Protein AF-A0A8T0UFQ3-F1 (afdb_monomer_lite)

Structure (mmCIF, N/CA/C/O backbone):
data_AF-A0A8T0UFQ3-F1
#
_entry.id   AF-A0A8T0UFQ3-F1
#
loop_
_atom_site.group_PDB
_atom_site.id
_atom_site.type_symbol
_atom_site.label_atom_id
_atom_site.label_alt_id
_atom_site.label_comp_id
_atom_site.label_asym_id
_atom_site.label_entity_id
_atom_site.label_seq_id
_atom_site.pdbx_PDB_ins_code
_atom_site.Cartn_x
_atom_site.Cartn_y
_atom_site.Cartn_z
_atom_site.occupancy
_atom_site.B_iso_or_equiv
_atom_site.auth_seq_id
_atom_site.auth_comp_id
_atom_site.auth_asym_id
_atom_site.auth_atom_id
_atom_site.pdbx_PDB_model_num
ATOM 1 N N . MET A 1 1 ? -14.560 -5.272 1.634 1.00 53.72 1 MET A N 1
ATOM 2 C CA . MET A 1 1 ? -13.337 -5.630 2.397 1.00 53.72 1 MET A CA 1
ATOM 3 C C . MET A 1 1 ? -12.186 -5.755 1.402 1.00 53.72 1 MET A C 1
ATOM 5 O O . MET A 1 1 ? -12.422 -6.310 0.344 1.00 53.72 1 MET A O 1
ATOM 9 N N . LEU A 1 2 ? -10.989 -5.238 1.708 1.00 60.44 2 LEU A N 1
ATOM 10 C CA . LEU A 1 2 ? -9.843 -5.042 0.787 1.00 60.44 2 LEU A CA 1
ATOM 11 C C . LEU A 1 2 ? -9.213 -6.313 0.160 1.00 60.44 2 LEU A C 1
ATOM 13 O O . LEU A 1 2 ? -8.173 -6.206 -0.471 1.00 60.44 2 LEU A O 1
ATOM 17 N N . GLY A 1 3 ? -9.756 -7.517 0.369 1.00 61.59 3 GLY A N 1
ATOM 18 C CA . GLY A 1 3 ? -9.169 -8.772 -0.144 1.00 61.59 3 GLY A CA 1
ATOM 19 C C . GLY A 1 3 ? -7.828 -9.192 0.488 1.00 61.59 3 GLY A C 1
ATOM 20 O O . GLY A 1 3 ? -7.378 -10.308 0.276 1.00 61.59 3 GLY A O 1
ATOM 21 N N . LEU A 1 4 ? -7.224 -8.351 1.331 1.00 65.19 4 LEU A N 1
ATOM 22 C CA . LEU A 1 4 ? -5.918 -8.547 1.975 1.00 65.19 4 LEU A CA 1
ATOM 23 C C . LEU A 1 4 ? -5.941 -9.497 3.192 1.00 65.19 4 LEU A C 1
ATOM 25 O O . LEU A 1 4 ? -5.223 -9.254 4.154 1.00 65.19 4 LEU A O 1
ATOM 29 N N . GLY A 1 5 ? -6.780 -10.536 3.226 1.00 73.19 5 GLY A N 1
ATOM 30 C CA . GLY A 1 5 ? -6.933 -11.387 4.421 1.00 73.19 5 GLY A CA 1
ATOM 31 C C . GLY A 1 5 ? -5.610 -12.003 4.892 1.00 73.19 5 GLY A C 1
ATOM 32 O O . GLY A 1 5 ? -5.175 -11.766 6.019 1.00 73.19 5 GLY A O 1
ATOM 33 N N . GLU A 1 6 ? -4.934 -12.699 3.981 1.00 74.19 6 GLU A N 1
ATOM 34 C CA . GLU A 1 6 ? -3.644 -13.351 4.228 1.00 74.19 6 GLU A CA 1
ATOM 35 C C . GLU A 1 6 ? -2.515 -12.334 4.468 1.00 74.19 6 GLU A C 1
ATOM 37 O O . GLU A 1 6 ? -1.711 -12.476 5.390 1.00 74.19 6 GLU A O 1
ATOM 42 N N . ALA A 1 7 ? -2.483 -11.257 3.679 1.00 73.12 7 ALA A N 1
ATOM 43 C CA . ALA A 1 7 ? -1.512 -10.179 3.841 1.00 73.12 7 ALA A CA 1
ATOM 44 C C . ALA A 1 7 ? -1.645 -9.490 5.211 1.00 73.12 7 ALA A C 1
ATOM 46 O O . ALA A 1 7 ? -0.645 -9.217 5.874 1.00 73.12 7 ALA A O 1
ATOM 47 N N . ARG A 1 8 ? -2.878 -9.244 5.672 1.00 80.50 8 ARG A N 1
ATOM 48 C CA . ARG A 1 8 ? -3.163 -8.638 6.979 1.00 80.50 8 ARG A CA 1
ATOM 49 C C . ARG A 1 8 ? -2.700 -9.537 8.112 1.00 80.50 8 ARG A C 1
ATOM 51 O O . ARG A 1 8 ? -2.115 -9.033 9.063 1.00 80.50 8 ARG A O 1
ATOM 58 N N . GLU A 1 9 ? -2.963 -10.835 8.017 1.00 84.25 9 GLU A N 1
ATOM 59 C CA . GLU A 1 9 ? -2.537 -11.808 9.019 1.00 84.25 9 GLU A CA 1
ATOM 60 C C . GLU A 1 9 ? -1.007 -11.852 9.131 1.00 84.25 9 GLU A C 1
ATOM 62 O O . GLU A 1 9 ? -0.464 -11.621 10.214 1.00 84.25 9 GLU A O 1
ATOM 67 N N . LYS A 1 10 ? -0.297 -12.012 8.005 1.00 81.38 10 LYS A N 1
ATOM 68 C CA . LYS A 1 10 ? 1.177 -12.001 7.973 1.00 81.38 10 LYS A CA 1
ATOM 69 C C . LYS A 1 10 ? 1.761 -10.715 8.565 1.00 81.38 10 LYS A C 1
ATOM 71 O O . LYS A 1 10 ? 2.674 -10.771 9.387 1.00 81.38 10 LYS A O 1
ATOM 76 N N . LEU A 1 11 ? 1.204 -9.557 8.205 1.00 82.50 11 LEU A N 1
ATOM 77 C CA . LEU A 1 11 ? 1.670 -8.269 8.724 1.00 82.50 11 LEU A CA 1
ATOM 78 C C . LEU A 1 11 ? 1.333 -8.068 10.204 1.00 82.50 11 LEU A C 1
ATOM 80 O O . LEU A 1 11 ? 2.145 -7.503 10.929 1.00 82.50 11 LEU A O 1
ATOM 84 N N . SER A 1 12 ? 0.186 -8.564 10.675 1.00 83.19 12 SER A N 1
ATOM 85 C CA . SER A 1 12 ? -0.194 -8.481 12.092 1.00 83.19 12 SER A CA 1
ATOM 86 C C . SER A 1 12 ? 0.724 -9.287 13.013 1.00 83.19 12 SER A C 1
ATOM 88 O O . SER A 1 12 ? 0.911 -8.908 14.166 1.00 83.19 12 SER A O 1
ATOM 90 N N . ASN A 1 13 ? 1.353 -10.338 12.484 1.00 82.88 13 ASN A N 1
ATOM 91 C CA . ASN A 1 13 ? 2.326 -11.162 13.199 1.00 82.88 13 ASN A CA 1
ATOM 92 C C . ASN A 1 13 ? 3.761 -10.608 13.126 1.00 82.88 13 ASN A C 1
ATOM 94 O O . ASN A 1 13 ? 4.690 -11.236 13.632 1.00 82.88 13 ASN A O 1
ATOM 98 N N . THR A 1 14 ? 3.966 -9.447 12.494 1.00 83.25 14 THR A N 1
ATOM 99 C CA . THR A 1 14 ? 5.293 -8.851 12.334 1.00 83.25 14 THR A CA 1
ATOM 100 C C . THR A 1 14 ? 5.480 -7.667 13.280 1.00 83.25 14 THR A C 1
ATOM 102 O O . THR A 1 14 ? 4.785 -6.660 13.184 1.00 83.25 14 THR A O 1
ATOM 105 N N . PHE A 1 15 ? 6.458 -7.761 14.181 1.00 79.81 15 PHE A N 1
ATOM 106 C CA . PHE A 1 15 ? 6.684 -6.756 15.232 1.00 79.81 15 PHE A CA 1
ATOM 107 C C . PHE A 1 15 ? 7.817 -5.769 14.920 1.00 79.81 15 PHE A C 1
ATOM 109 O O . PHE A 1 15 ? 8.011 -4.793 15.643 1.00 79.81 15 PHE A O 1
ATOM 116 N N . ILE A 1 16 ? 8.569 -6.004 13.841 1.00 90.81 16 ILE A N 1
ATOM 117 C CA . ILE A 1 16 ? 9.719 -5.189 13.439 1.00 90.81 16 ILE A CA 1
ATOM 118 C C . ILE A 1 16 ? 9.434 -4.565 12.075 1.00 90.81 16 ILE A C 1
ATOM 120 O O . ILE A 1 16 ? 9.119 -5.265 11.116 1.00 90.81 16 ILE A O 1
ATOM 124 N N . ALA A 1 17 ? 9.613 -3.244 11.967 1.00 86.19 17 ALA A N 1
ATOM 125 C CA . ALA A 1 17 ? 9.346 -2.497 10.735 1.00 86.19 17 ALA A CA 1
ATOM 126 C C . ALA A 1 17 ? 10.107 -3.054 9.521 1.00 86.1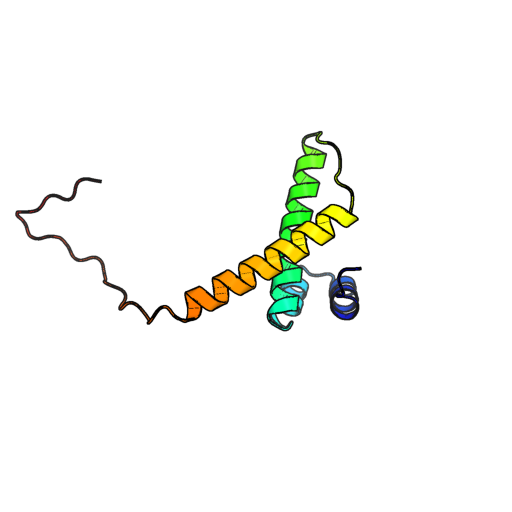9 17 ALA A C 1
ATOM 128 O O . ALA A 1 17 ? 9.540 -3.177 8.440 1.00 86.19 17 ALA A O 1
ATOM 129 N N . ARG A 1 18 ? 11.376 -3.442 9.707 1.00 91.12 18 ARG A N 1
ATOM 130 C CA . ARG A 1 18 ? 12.192 -4.072 8.658 1.00 91.12 18 ARG A CA 1
ATOM 131 C C . ARG A 1 18 ? 11.540 -5.340 8.111 1.00 91.12 18 ARG A C 1
ATOM 133 O O . ARG A 1 18 ? 11.484 -5.524 6.900 1.00 91.12 18 ARG A O 1
ATOM 140 N N . ASP A 1 19 ? 11.074 -6.201 9.004 1.00 90.62 19 ASP A N 1
ATOM 141 C CA . ASP A 1 19 ? 10.520 -7.493 8.621 1.00 90.62 19 ASP A CA 1
ATOM 142 C C . ASP A 1 19 ? 9.137 -7.293 7.985 1.00 90.62 19 ASP A C 1
ATOM 144 O O . ASP A 1 19 ? 8.826 -7.942 6.994 1.00 90.62 19 ASP A O 1
ATOM 148 N N . ALA A 1 20 ? 8.362 -6.300 8.443 1.00 89.62 20 ALA A N 1
ATOM 149 C CA . ALA A 1 20 ? 7.090 -5.938 7.819 1.00 89.62 20 ALA A CA 1
ATOM 150 C C . ALA A 1 20 ? 7.300 -5.437 6.383 1.00 89.62 20 ALA A C 1
ATOM 152 O O . ALA A 1 20 ? 6.597 -5.858 5.469 1.00 89.62 20 ALA A O 1
ATOM 153 N N . VAL A 1 21 ? 8.312 -4.591 6.161 1.00 90.44 21 VAL A N 1
ATOM 154 C CA . VAL A 1 21 ? 8.688 -4.134 4.816 1.00 90.44 21 VAL A CA 1
ATOM 155 C C . VAL A 1 21 ? 9.123 -5.309 3.942 1.00 90.44 21 VAL A C 1
ATOM 157 O O . VAL A 1 21 ? 8.693 -5.387 2.795 1.00 90.44 21 VAL A O 1
ATOM 160 N N . ARG A 1 22 ? 9.924 -6.246 4.468 1.00 91.88 22 ARG A N 1
ATOM 161 C CA . ARG A 1 22 ? 10.327 -7.447 3.720 1.00 91.88 22 ARG A CA 1
ATOM 162 C C . ARG A 1 22 ? 9.108 -8.269 3.290 1.00 91.88 22 ARG A C 1
ATOM 164 O O . ARG A 1 22 ? 8.979 -8.546 2.104 1.00 91.88 22 ARG A O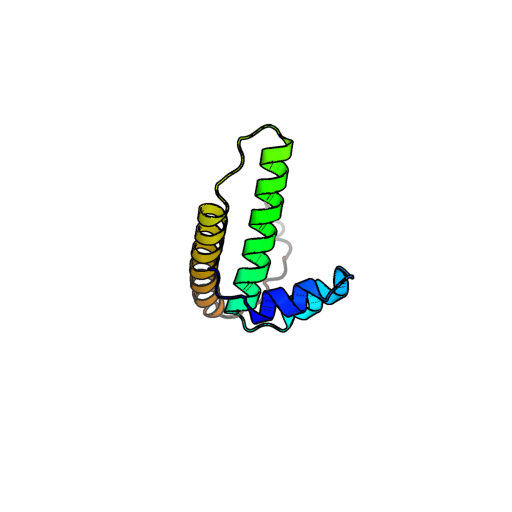 1
ATOM 171 N N . THR A 1 23 ? 8.187 -8.551 4.209 1.00 90.88 23 THR A N 1
ATOM 172 C CA . THR A 1 23 ? 6.938 -9.272 3.918 1.00 90.88 23 THR A CA 1
ATOM 173 C C . THR A 1 23 ? 6.121 -8.586 2.820 1.00 90.88 23 THR A C 1
ATOM 175 O O . THR A 1 23 ? 5.617 -9.248 1.920 1.00 90.88 23 THR A O 1
ATOM 178 N N . ILE A 1 24 ? 6.014 -7.253 2.845 1.00 91.12 24 ILE A N 1
ATOM 179 C CA . ILE A 1 24 ? 5.286 -6.496 1.812 1.00 91.12 24 ILE A CA 1
ATOM 180 C C . ILE A 1 24 ? 5.959 -6.626 0.445 1.00 91.12 24 ILE A C 1
ATOM 182 O O . ILE A 1 24 ? 5.274 -6.739 -0.570 1.00 91.12 24 ILE A O 1
ATOM 186 N N . LEU A 1 25 ? 7.292 -6.601 0.402 1.00 91.19 25 LEU A N 1
ATOM 187 C CA . LEU A 1 25 ? 8.047 -6.710 -0.846 1.00 91.19 25 LEU A CA 1
ATOM 188 C C . LEU A 1 25 ? 7.928 -8.093 -1.502 1.00 91.19 25 LEU A C 1
ATOM 190 O O . LEU A 1 25 ? 8.075 -8.176 -2.723 1.00 91.19 25 LEU A O 1
ATOM 194 N N . GLU A 1 26 ? 7.645 -9.130 -0.711 1.00 91.94 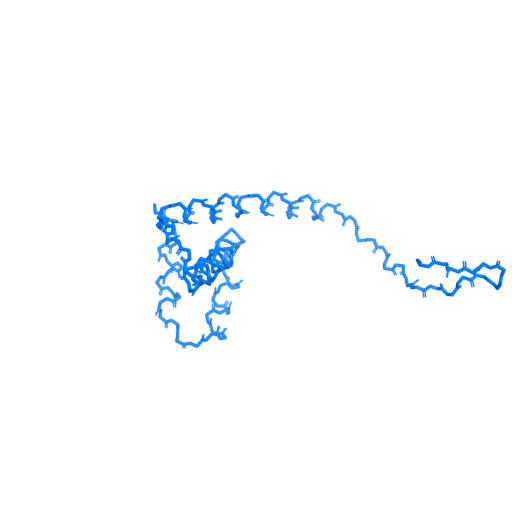26 GLU A N 1
ATOM 195 C CA . GLU A 1 26 ? 7.439 -10.517 -1.149 1.00 91.94 26 GLU A CA 1
ATOM 196 C C . GLU A 1 26 ? 6.036 -10.787 -1.717 1.00 91.94 26 GLU A C 1
ATOM 198 O O . GLU A 1 26 ? 5.828 -11.822 -2.350 1.00 91.94 26 GLU A O 1
ATOM 203 N N . PHE A 1 27 ? 5.069 -9.885 -1.522 1.00 89.81 27 PHE A N 1
ATOM 204 C CA . PHE A 1 27 ? 3.746 -10.024 -2.133 1.00 89.81 27 PHE A CA 1
ATOM 205 C C . PHE A 1 27 ? 3.804 -9.899 -3.660 1.00 89.81 27 PHE A C 1
ATOM 207 O O . PHE A 1 27 ? 4.706 -9.268 -4.223 1.00 89.81 27 PHE A O 1
ATOM 214 N N . ASP A 1 28 ? 2.795 -10.461 -4.332 1.00 90.38 28 ASP A N 1
ATOM 215 C CA . ASP A 1 28 ? 2.572 -10.194 -5.751 1.00 90.38 28 ASP A CA 1
ATOM 216 C C . ASP A 1 28 ? 2.410 -8.691 -5.998 1.00 90.38 28 ASP A C 1
ATOM 218 O O . ASP A 1 28 ? 2.066 -7.916 -5.102 1.00 90.38 28 ASP A O 1
ATOM 222 N N . GLU A 1 29 ? 2.674 -8.270 -7.232 1.00 89.00 29 GLU A N 1
ATOM 223 C CA . GLU A 1 29 ? 2.759 -6.858 -7.595 1.00 89.00 29 GLU A CA 1
ATOM 224 C C . GLU A 1 29 ? 1.548 -6.043 -7.131 1.00 89.00 29 GLU A C 1
ATOM 226 O O . GLU A 1 29 ? 1.724 -4.970 -6.544 1.00 89.00 29 GLU A O 1
ATOM 231 N N . ARG A 1 30 ? 0.333 -6.570 -7.330 1.00 88.94 30 ARG A N 1
ATOM 232 C CA . ARG A 1 30 ? -0.900 -5.876 -6.965 1.00 88.94 30 ARG A CA 1
ATOM 233 C C . ARG A 1 30 ? -1.036 -5.752 -5.455 1.00 88.94 30 ARG A C 1
ATOM 235 O O . ARG A 1 30 ? -1.285 -4.654 -4.961 1.00 88.94 30 ARG A O 1
ATOM 242 N N . ASN A 1 31 ? -0.861 -6.844 -4.713 1.00 89.94 31 ASN A N 1
ATOM 243 C CA . ASN A 1 31 ? -0.966 -6.811 -3.254 1.00 89.94 31 ASN A CA 1
ATOM 244 C C . ASN A 1 31 ? 0.147 -5.976 -2.609 1.00 89.94 31 ASN A C 1
ATOM 246 O O . ASN A 1 31 ? -0.102 -5.278 -1.624 1.00 89.94 31 ASN A O 1
ATOM 250 N N . ARG A 1 32 ? 1.351 -5.978 -3.187 1.00 91.62 32 ARG A N 1
ATOM 251 C CA . ARG A 1 32 ? 2.461 -5.116 -2.773 1.00 91.62 32 ARG A CA 1
ATOM 252 C C . ARG A 1 32 ? 2.126 -3.640 -2.972 1.00 91.62 32 ARG A C 1
ATOM 254 O O . ARG A 1 32 ? 2.274 -2.858 -2.033 1.00 91.62 32 ARG A O 1
ATOM 261 N N . LEU A 1 33 ? 1.648 -3.259 -4.161 1.00 92.00 33 LEU A N 1
ATOM 262 C CA . LEU A 1 33 ? 1.196 -1.892 -4.444 1.00 92.00 33 LEU A CA 1
ATOM 263 C C . LEU A 1 33 ? 0.066 -1.488 -3.496 1.00 92.00 33 LEU A C 1
ATOM 265 O O . LEU A 1 33 ? 0.163 -0.446 -2.856 1.00 92.00 33 LEU A O 1
ATOM 269 N N . LEU A 1 34 ? -0.949 -2.339 -3.328 1.00 92.56 34 LEU A N 1
ATOM 270 C CA . LEU A 1 34 ? -2.073 -2.071 -2.434 1.00 92.56 34 LEU A CA 1
ATOM 271 C C . LEU A 1 34 ? -1.627 -1.852 -0.988 1.00 92.56 34 LEU A C 1
ATOM 273 O O . LEU A 1 34 ? -2.073 -0.899 -0.351 1.00 92.56 34 LEU A O 1
ATOM 277 N N . ALA A 1 35 ? -0.723 -2.687 -0.472 1.00 91.06 35 ALA A N 1
ATOM 278 C CA . ALA A 1 35 ? -0.189 -2.541 0.877 1.00 91.06 35 ALA A CA 1
ATOM 279 C C . ALA A 1 35 ? 0.565 -1.212 1.050 1.00 91.06 35 ALA A C 1
ATOM 281 O O . ALA A 1 35 ? 0.307 -0.480 2.008 1.00 91.06 35 ALA A O 1
ATOM 282 N N . VAL A 1 36 ? 1.452 -0.860 0.112 1.00 91.94 36 VAL A N 1
ATOM 283 C CA . VAL A 1 36 ? 2.218 0.399 0.157 1.00 91.94 36 VAL A CA 1
ATOM 284 C C . VAL A 1 36 ? 1.299 1.618 0.041 1.00 91.94 36 VAL A C 1
ATOM 286 O O . VAL A 1 36 ? 1.390 2.536 0.858 1.00 91.94 36 VAL A O 1
ATOM 289 N N . THR A 1 37 ? 0.376 1.615 -0.922 1.00 93.06 37 THR A N 1
ATOM 290 C CA . THR A 1 37 ? -0.596 2.696 -1.133 1.00 93.06 37 THR A CA 1
ATOM 291 C C . THR A 1 37 ? -1.518 2.866 0.075 1.00 93.06 37 THR A C 1
ATOM 293 O O . THR A 1 37 ? -1.772 3.992 0.505 1.00 93.06 37 THR A O 1
ATOM 296 N N . PHE A 1 38 ? -1.982 1.768 0.673 1.00 92.12 38 PHE A N 1
ATOM 297 C CA . PHE A 1 38 ? -2.812 1.819 1.872 1.00 92.12 38 PHE A CA 1
ATOM 298 C C . PHE A 1 38 ? -2.051 2.380 3.080 1.00 92.12 38 PHE A C 1
ATOM 300 O O . PHE A 1 38 ? -2.578 3.248 3.773 1.00 92.12 38 PHE A O 1
ATOM 307 N N . MET A 1 39 ? -0.808 1.944 3.321 1.00 90.69 39 MET A N 1
ATOM 308 C CA . MET A 1 39 ? 0.021 2.478 4.413 1.00 90.69 39 MET A CA 1
ATOM 309 C C . MET A 1 39 ? 0.263 3.984 4.273 1.00 90.69 39 MET A C 1
ATOM 311 O O . MET A 1 39 ? 0.190 4.709 5.266 1.00 90.69 39 MET A O 1
ATOM 315 N N . TRP A 1 40 ? 0.513 4.456 3.049 1.00 93.44 40 TRP A N 1
ATOM 316 C CA . TRP A 1 40 ? 0.656 5.880 2.750 1.00 93.44 40 TRP A CA 1
ATOM 317 C C . TRP A 1 40 ? -0.608 6.667 3.111 1.00 93.44 40 TRP A C 1
ATOM 319 O O . TRP A 1 40 ? -0.545 7.627 3.881 1.00 93.44 40 TRP A O 1
ATOM 329 N N . HIS A 1 41 ? -1.765 6.234 2.603 1.00 93.75 41 HIS A N 1
ATOM 330 C CA . HIS A 1 41 ? -3.049 6.889 2.874 1.00 93.75 41 HIS A CA 1
ATOM 331 C C . HIS A 1 41 ? -3.418 6.855 4.355 1.00 93.75 41 HIS A C 1
ATOM 333 O O . HIS A 1 41 ? -3.892 7.850 4.898 1.00 93.75 41 HIS A O 1
ATOM 339 N N . TRP A 1 42 ? -3.138 5.746 5.037 1.00 92.25 42 TRP A N 1
ATOM 340 C CA . TRP A 1 42 ? -3.336 5.626 6.478 1.00 92.25 42 TRP A CA 1
ATOM 341 C C . TRP A 1 42 ? -2.474 6.614 7.272 1.00 92.25 42 TRP A C 1
ATOM 343 O O . TRP A 1 42 ? -2.958 7.254 8.209 1.00 92.25 42 TRP A O 1
ATOM 353 N N . TRP A 1 43 ? -1.201 6.767 6.898 1.00 94.00 43 TRP A N 1
ATOM 354 C CA . TRP A 1 43 ? -0.309 7.742 7.521 1.00 94.00 43 TRP A CA 1
ATOM 355 C C . TRP A 1 43 ? -0.786 9.181 7.285 1.00 94.00 43 TRP A C 1
ATOM 357 O O . TRP A 1 43 ? -0.828 9.973 8.229 1.00 94.00 43 TRP A O 1
ATOM 367 N N . LEU A 1 44 ? -1.205 9.502 6.057 1.00 94.69 44 LEU A N 1
ATOM 368 C CA . LEU A 1 44 ? -1.734 10.817 5.699 1.00 94.69 44 LEU A CA 1
ATOM 369 C C . LEU A 1 44 ? -2.993 11.156 6.506 1.00 94.69 44 LEU A C 1
ATOM 371 O O . LEU A 1 44 ? -3.054 12.213 7.129 1.00 94.69 44 LEU A O 1
ATOM 375 N N . GLU A 1 45 ? -3.962 10.243 6.551 1.00 94.56 45 GLU A N 1
ATOM 376 C CA . GLU A 1 45 ? -5.205 10.406 7.309 1.00 94.56 45 GLU A CA 1
ATOM 377 C C . GLU A 1 45 ? -4.927 10.636 8.799 1.00 94.56 45 GLU A C 1
ATOM 379 O O . GLU A 1 45 ? -5.457 11.562 9.414 1.00 94.56 45 GLU A O 1
ATOM 384 N N . ARG A 1 46 ? -4.013 9.851 9.384 1.00 93.81 46 ARG A N 1
ATOM 385 C CA . ARG A 1 46 ? -3.593 10.038 10.778 1.00 93.81 46 ARG A CA 1
ATOM 386 C C . ARG A 1 46 ? -3.010 11.433 11.022 1.00 93.81 46 ARG A C 1
ATOM 388 O O . ARG A 1 46 ? -3.233 11.993 12.096 1.00 93.81 46 ARG A O 1
ATOM 395 N N . ASN A 1 47 ? -2.259 11.982 10.071 1.00 96.12 47 ASN A N 1
ATOM 396 C CA . ASN A 1 47 ? -1.702 13.329 10.187 1.00 96.12 47 ASN A CA 1
ATOM 397 C C . ASN A 1 47 ? -2.769 14.416 10.053 1.00 96.12 47 ASN A C 1
ATOM 399 O O . ASN A 1 47 ? -2.743 15.361 10.836 1.00 96.12 47 ASN A O 1
ATOM 403 N N . ARG A 1 48 ? -3.731 14.259 9.138 1.00 94.81 48 ARG A N 1
ATOM 404 C CA . ARG A 1 48 ? -4.870 15.180 8.989 1.00 94.81 48 ARG A CA 1
ATOM 405 C C . ARG A 1 48 ? -5.695 15.258 10.269 1.00 94.81 48 ARG A C 1
ATOM 407 O O . ARG A 1 48 ? -5.907 16.343 10.804 1.00 94.81 48 ARG A O 1
ATOM 414 N N . VAL A 1 49 ? -6.051 14.102 10.835 1.00 95.25 49 VAL A N 1
ATOM 415 C CA . VAL A 1 49 ? -6.782 14.025 12.112 1.00 95.25 49 VAL A CA 1
ATOM 416 C C . VAL A 1 49 ? -5.983 14.659 13.253 1.00 95.25 49 VAL A C 1
ATOM 418 O O . VAL A 1 49 ? -6.538 15.383 14.075 1.00 95.25 49 VAL A O 1
ATOM 421 N N . ARG A 1 50 ? -4.661 14.445 13.301 1.00 93.88 50 ARG A N 1
ATOM 422 C CA . ARG A 1 50 ? -3.782 15.122 14.272 1.00 93.88 50 ARG A CA 1
ATOM 423 C C . ARG A 1 50 ? -3.731 16.639 14.087 1.00 93.88 50 ARG A C 1
ATOM 425 O O . ARG A 1 50 ? -3.536 17.342 15.072 1.00 93.88 50 ARG A O 1
ATOM 432 N N . GLY A 1 51 ? -3.907 17.127 12.863 1.00 95.06 51 GLY A N 1
ATOM 433 C CA . GLY A 1 51 ? -4.033 18.548 12.540 1.00 95.06 51 GLY A CA 1
ATOM 434 C C . GLY A 1 51 ? -5.393 19.158 12.893 1.00 95.06 51 GLY A C 1
ATOM 435 O O . GLY A 1 51 ? -5.568 20.358 12.715 1.00 95.06 51 GLY A O 1
ATOM 436 N N . GLY A 1 52 ? -6.340 18.362 13.403 1.00 94.12 52 GLY A N 1
ATOM 437 C CA . GLY A 1 52 ? -7.679 18.814 13.790 1.00 94.12 52 GLY A CA 1
ATOM 438 C C . GLY A 1 52 ? -8.744 18.646 12.705 1.00 94.12 52 GLY A C 1
ATOM 439 O O . GLY A 1 52 ? -9.876 19.081 12.902 1.00 94.12 52 GLY A O 1
ATOM 440 N N . GLU A 1 53 ? -8.418 18.013 11.575 1.00 94.75 53 GLU A N 1
ATOM 441 C CA . GLU A 1 53 ? -9.416 17.680 10.558 1.00 94.75 53 GLU A CA 1
ATOM 442 C C . GLU A 1 53 ? -10.330 16.532 11.010 1.00 94.75 53 GLU A C 1
ATOM 444 O O . GLU A 1 53 ? -9.963 15.684 11.831 1.00 94.75 53 GLU A O 1
ATOM 449 N N . GLN A 1 54 ? -11.536 16.477 10.442 1.00 92.75 54 GLN A N 1
ATOM 450 C CA . GLN A 1 54 ? -12.468 15.392 10.713 1.00 92.75 54 GLN A CA 1
ATOM 451 C C . GLN A 1 54 ? -11.978 14.088 10.080 1.00 92.75 54 GLN A C 1
ATOM 453 O O . GLN A 1 54 ? -11.591 14.049 8.913 1.00 92.75 54 GLN A O 1
ATOM 458 N N . ARG A 1 55 ? -12.049 13.006 10.859 1.00 92.19 55 ARG A N 1
ATOM 459 C CA . ARG A 1 55 ? -11.683 11.665 10.408 1.00 92.19 55 ARG A CA 1
ATOM 460 C C . ARG A 1 55 ? -12.589 11.195 9.273 1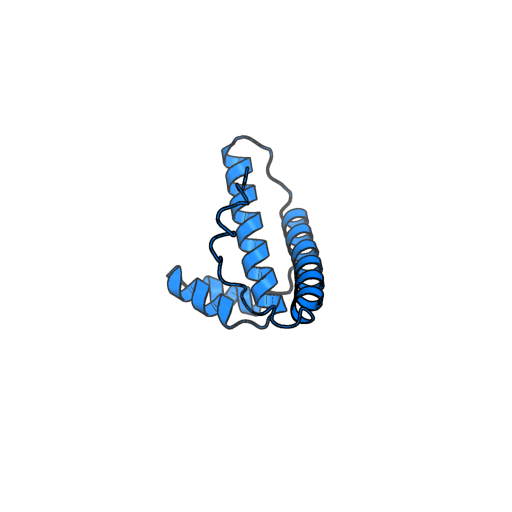.00 92.19 55 ARG A C 1
ATOM 462 O O . ARG A 1 55 ? -13.813 11.229 9.388 1.00 92.19 55 ARG A O 1
ATOM 469 N N . MET A 1 56 ? -11.969 10.674 8.226 1.00 92.38 56 MET A N 1
ATOM 470 C CA . MET A 1 56 ? -12.627 10.017 7.114 1.00 92.38 56 MET A CA 1
ATOM 471 C C . MET A 1 56 ? -13.163 8.636 7.511 1.00 92.38 56 MET A C 1
ATOM 473 O O . MET A 1 56 ? -12.554 7.890 8.284 1.00 92.38 56 MET A O 1
ATOM 477 N N . GLU A 1 57 ? -14.298 8.268 6.919 1.00 93.06 57 GLU A N 1
ATOM 478 C CA . GLU A 1 57 ? -14.850 6.919 7.012 1.00 93.06 57 GLU A CA 1
ATOM 479 C C . GLU A 1 57 ? -13.834 5.862 6.523 1.00 93.06 57 GLU A C 1
ATOM 481 O O . GLU A 1 57 ? -13.291 5.995 5.419 1.00 93.06 57 GLU A O 1
ATOM 486 N N . PRO A 1 58 ? -13.576 4.779 7.286 1.00 89.00 58 PRO A N 1
ATOM 487 C CA . PRO A 1 58 ? -12.614 3.745 6.893 1.00 89.00 58 PRO A CA 1
ATOM 488 C C . PRO A 1 58 ? -12.906 3.105 5.530 1.00 89.00 58 PRO A C 1
ATOM 490 O O . PRO A 1 58 ? -11.986 2.689 4.823 1.00 89.00 58 PRO A O 1
ATOM 493 N N . SER A 1 59 ? -14.183 3.031 5.152 1.00 89.94 59 SER A N 1
ATOM 494 C CA . SER A 1 59 ? -14.630 2.519 3.854 1.00 89.94 59 SER A CA 1
ATOM 495 C C . SER A 1 59 ? -14.146 3.389 2.687 1.00 89.94 59 SER A C 1
ATOM 497 O O . SER A 1 59 ? -13.675 2.854 1.682 1.00 89.94 59 SER A O 1
ATOM 499 N N . HIS A 1 60 ? -14.174 4.716 2.840 1.00 92.25 60 HIS A N 1
ATOM 500 C CA . HIS A 1 60 ? -13.658 5.655 1.845 1.00 92.25 60 HIS A CA 1
ATOM 501 C C . HIS A 1 60 ? -12.142 5.555 1.707 1.00 92.25 60 HIS A C 1
ATOM 503 O O . HIS A 1 60 ? -11.639 5.487 0.589 1.00 92.25 60 HIS A O 1
ATOM 509 N N . LEU A 1 61 ? -11.414 5.458 2.822 1.00 91.50 61 LEU A N 1
ATOM 510 C CA . LEU A 1 61 ? -9.963 5.281 2.786 1.00 91.50 61 LEU A CA 1
ATOM 511 C C . LEU A 1 61 ? -9.568 3.999 2.034 1.00 91.50 61 LEU A C 1
ATOM 513 O O . LEU A 1 61 ? -8.667 4.008 1.196 1.00 91.50 61 LEU A O 1
ATOM 517 N N . ALA A 1 62 ? -10.277 2.898 2.300 1.00 89.94 62 ALA A N 1
ATOM 518 C CA . ALA A 1 62 ? -10.074 1.632 1.605 1.00 89.94 62 ALA A CA 1
ATOM 519 C C . ALA A 1 62 ? -10.384 1.728 0.102 1.00 89.94 62 ALA A C 1
ATOM 521 O O . ALA A 1 62 ? -9.690 1.111 -0.706 1.00 89.94 62 ALA A O 1
ATOM 522 N N . TYR A 1 63 ? -11.417 2.483 -0.275 1.00 93.12 63 TYR A N 1
ATOM 523 C CA . TYR A 1 63 ? -11.765 2.718 -1.674 1.00 93.12 63 TYR A CA 1
ATOM 524 C C . TYR A 1 63 ? -10.703 3.555 -2.397 1.00 93.12 63 TYR A C 1
ATOM 526 O O . TYR A 1 63 ? -10.259 3.169 -3.475 1.00 93.12 63 TYR A O 1
ATOM 534 N N . ILE A 1 64 ? -10.251 4.655 -1.788 1.00 93.81 64 ILE A N 1
ATOM 535 C CA . ILE A 1 64 ? -9.196 5.518 -2.338 1.00 93.81 64 ILE A CA 1
ATOM 536 C C . ILE A 1 64 ? -7.904 4.719 -2.527 1.00 93.81 64 ILE A C 1
ATOM 538 O O . ILE A 1 64 ? -7.275 4.804 -3.577 1.00 93.81 64 ILE A O 1
ATOM 542 N N . ALA A 1 65 ? -7.528 3.897 -1.543 1.00 92.81 65 ALA A N 1
ATOM 543 C CA . ALA A 1 65 ? -6.346 3.053 -1.662 1.00 92.81 65 ALA A CA 1
ATOM 544 C C . ALA A 1 65 ? -6.446 2.088 -2.855 1.00 92.81 65 ALA A C 1
ATOM 546 O O . ALA A 1 65 ? -5.512 2.029 -3.646 1.00 92.81 65 ALA A O 1
ATOM 547 N N . GLN A 1 66 ? -7.581 1.398 -3.028 1.00 93.06 66 GLN A N 1
ATOM 548 C CA . GLN A 1 66 ? -7.804 0.503 -4.174 1.00 93.06 66 GLN A CA 1
ATOM 549 C C . GLN A 1 66 ? -7.747 1.244 -5.510 1.00 93.06 66 GLN A C 1
ATOM 551 O O . GLN A 1 66 ? -7.044 0.808 -6.416 1.00 93.06 66 GLN A O 1
ATOM 556 N N . ARG A 1 67 ? -8.442 2.382 -5.619 1.00 94.25 67 ARG A N 1
ATOM 557 C CA . ARG A 1 67 ? -8.454 3.190 -6.843 1.00 94.25 67 ARG A CA 1
ATOM 558 C C . ARG A 1 67 ? -7.058 3.646 -7.239 1.00 94.25 67 ARG A C 1
ATOM 560 O O . ARG A 1 67 ? -6.656 3.437 -8.376 1.00 94.25 67 ARG A O 1
ATOM 567 N N . ASN A 1 68 ? -6.301 4.186 -6.289 1.00 93.81 68 ASN A N 1
ATOM 568 C CA . ASN A 1 68 ? -4.934 4.618 -6.545 1.00 93.81 68 ASN A CA 1
ATOM 569 C C . ASN A 1 68 ? -4.028 3.443 -6.926 1.00 93.81 68 ASN A C 1
ATOM 571 O O . ASN A 1 68 ? -3.168 3.596 -7.783 1.00 93.81 68 ASN A O 1
ATOM 575 N N . THR A 1 69 ? -4.203 2.269 -6.313 1.00 93.19 69 THR A N 1
ATOM 576 C CA . THR A 1 69 ? -3.461 1.062 -6.700 1.00 93.19 69 THR A CA 1
ATOM 577 C C . THR A 1 69 ? -3.722 0.681 -8.152 1.00 93.19 69 THR A C 1
ATOM 579 O O . THR A 1 69 ? -2.762 0.440 -8.882 1.00 93.19 69 THR A O 1
ATOM 582 N N . ASP A 1 70 ? -4.985 0.663 -8.579 1.00 92.19 70 ASP A N 1
ATOM 583 C CA . ASP A 1 70 ? -5.344 0.339 -9.961 1.00 92.19 70 ASP A CA 1
ATOM 584 C C . ASP A 1 70 ? -4.768 1.389 -10.944 1.00 92.19 70 ASP A C 1
ATOM 586 O O . ASP A 1 70 ? -4.217 1.031 -11.987 1.00 92.19 70 ASP A O 1
ATOM 590 N N . GLU A 1 71 ? -4.806 2.681 -10.591 1.00 92.94 71 GLU A N 1
ATOM 591 C CA . GLU A 1 71 ? -4.194 3.765 -11.380 1.00 92.94 71 GLU A CA 1
ATOM 592 C C . GLU A 1 71 ? -2.666 3.640 -11.471 1.00 92.94 71 GLU A C 1
ATOM 594 O O . GLU A 1 71 ? -2.091 3.756 -12.554 1.00 92.94 71 GLU A O 1
ATOM 599 N N . PHE A 1 72 ? -1.987 3.367 -10.355 1.00 89.44 72 PHE A N 1
ATOM 600 C CA . PHE A 1 72 ? -0.534 3.196 -10.335 1.00 89.44 72 PHE A CA 1
ATOM 601 C C . PHE A 1 72 ? -0.086 1.971 -11.122 1.00 89.44 72 PHE A C 1
ATOM 603 O O . PHE A 1 72 ? 0.945 2.028 -11.793 1.00 89.44 72 PHE A O 1
ATOM 610 N N . GLN A 1 73 ? -0.862 0.890 -11.085 1.00 88.44 73 GLN A N 1
ATOM 611 C CA . GLN A 1 73 ? -0.597 -0.286 -11.901 1.00 88.44 73 GLN A CA 1
ATOM 612 C C . GLN A 1 73 ? -0.703 0.044 -13.399 1.00 88.44 73 GLN A C 1
ATOM 614 O O . GLN A 1 73 ? 0.169 -0.348 -14.176 1.00 88.44 73 GLN A O 1
ATOM 619 N N . ALA A 1 74 ? -1.709 0.828 -13.801 1.00 87.56 74 ALA A N 1
ATOM 620 C CA . ALA A 1 74 ? -1.850 1.285 -15.183 1.00 87.56 74 ALA A CA 1
ATOM 621 C C . ALA A 1 74 ? -0.679 2.184 -15.627 1.00 87.56 74 ALA A C 1
ATOM 623 O O . ALA A 1 74 ? -0.134 1.994 -16.713 1.00 87.56 74 ALA A O 1
ATOM 624 N N . ILE A 1 75 ? -0.241 3.120 -14.776 1.00 85.50 75 ILE A N 1
ATOM 625 C CA . ILE A 1 75 ? 0.915 3.992 -15.055 1.00 85.50 75 ILE A CA 1
ATOM 626 C C . ILE A 1 75 ? 2.208 3.172 -15.174 1.00 85.50 75 ILE A C 1
ATOM 628 O O . ILE A 1 75 ? 2.998 3.389 -16.094 1.00 85.50 75 ILE A O 1
ATOM 632 N N . GLY A 1 76 ? 2.423 2.215 -14.267 1.00 74.31 76 GLY A N 1
ATOM 633 C CA . GLY A 1 76 ? 3.600 1.344 -14.268 1.00 74.31 76 GLY A CA 1
ATOM 634 C C . GLY A 1 76 ? 3.728 0.518 -15.549 1.00 74.31 76 GLY A C 1
ATOM 635 O O . GLY A 1 76 ? 4.826 0.423 -16.099 1.00 74.31 76 GLY A O 1
ATOM 636 N N . GLY A 1 77 ? 2.608 0.004 -16.068 1.00 70.00 77 GLY A N 1
ATOM 637 C CA . GLY A 1 77 ? 2.567 -0.703 -17.351 1.00 70.00 77 GLY A CA 1
ATOM 638 C C . GLY A 1 77 ? 3.022 0.166 -18.527 1.00 70.00 77 GLY A C 1
ATOM 639 O O . GLY A 1 77 ? 3.835 -0.274 -19.333 1.00 70.00 77 GLY A O 1
ATOM 640 N N . VAL A 1 78 ? 2.588 1.429 -18.574 1.00 61.06 78 VAL A N 1
ATOM 641 C CA . VAL A 1 78 ? 2.995 2.391 -19.617 1.00 61.06 78 VAL A CA 1
ATOM 642 C C . VAL A 1 78 ? 4.481 2.765 -19.504 1.00 61.06 78 VAL A C 1
ATOM 644 O O . VAL A 1 78 ? 5.162 2.948 -20.511 1.00 61.06 78 VAL A O 1
ATOM 647 N N . CYS A 1 79 ? 5.028 2.861 -18.288 1.00 54.25 79 CYS A N 1
ATOM 648 C CA . CYS A 1 79 ? 6.444 3.182 -18.079 1.00 54.25 79 CYS A CA 1
ATOM 649 C C . CYS A 1 79 ? 7.402 2.029 -18.427 1.00 54.25 79 CYS A C 1
ATOM 651 O O . CYS A 1 79 ? 8.545 2.297 -18.799 1.00 54.25 79 CYS A O 1
ATOM 653 N N . ALA A 1 80 ? 6.964 0.771 -18.329 1.00 56.81 80 ALA A N 1
ATOM 654 C CA . ALA A 1 80 ? 7.777 -0.393 -18.692 1.00 56.81 80 ALA A CA 1
ATOM 655 C C . ALA A 1 80 ? 8.071 -0.475 -20.204 1.00 56.81 80 ALA A C 1
ATOM 657 O O . ALA A 1 80 ? 9.067 -1.075 -20.604 1.00 56.81 80 ALA A O 1
ATOM 658 N N . GLU A 1 81 ? 7.252 0.173 -21.038 1.00 55.88 81 GLU A N 1
ATOM 659 C CA . GLU A 1 81 ? 7.456 0.272 -22.491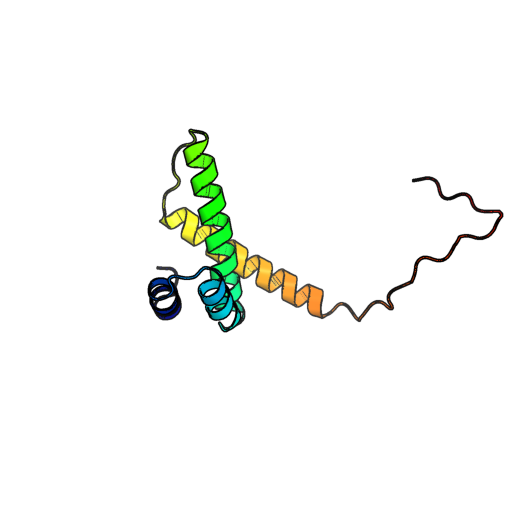 1.00 55.88 81 GLU A CA 1
ATOM 660 C C . GLU A 1 81 ? 8.514 1.316 -22.887 1.00 55.88 81 GLU A C 1
ATOM 662 O O . GLU A 1 81 ? 8.929 1.393 -24.048 1.00 55.88 81 GLU A O 1
ATOM 667 N N . VAL A 1 82 ? 8.998 2.125 -21.936 1.00 58.88 82 VAL A N 1
ATOM 668 C CA . VAL A 1 82 ? 10.049 3.107 -22.207 1.00 58.88 82 VAL A CA 1
ATOM 669 C C . VAL A 1 82 ? 11.381 2.372 -22.349 1.00 58.88 82 VAL A C 1
ATOM 671 O O . VAL A 1 82 ? 12.030 2.021 -21.364 1.00 58.88 82 VAL A O 1
ATOM 674 N N . ILE A 1 83 ? 11.790 2.172 -23.606 1.00 64.50 83 ILE A N 1
ATOM 675 C CA . ILE A 1 83 ? 13.129 1.729 -24.028 1.00 64.50 83 ILE A CA 1
ATOM 676 C C . ILE A 1 83 ? 14.177 2.379 -23.112 1.00 64.50 83 ILE A C 1
ATOM 678 O O . ILE A 1 83 ? 14.076 3.594 -22.893 1.00 64.50 83 ILE A O 1
ATOM 682 N N . PRO A 1 84 ? 15.182 1.640 -22.592 1.00 61.22 84 PRO A N 1
ATOM 683 C CA . PRO A 1 84 ? 16.210 2.218 -21.740 1.00 61.22 84 PRO A CA 1
ATOM 684 C C . PRO A 1 84 ? 16.847 3.391 -22.479 1.00 61.22 84 PRO A C 1
ATOM 686 O O . PRO A 1 84 ? 17.637 3.203 -23.403 1.00 61.22 84 PRO A O 1
ATOM 689 N N . ARG A 1 85 ? 16.470 4.621 -22.114 1.00 62.97 85 ARG A N 1
ATOM 690 C CA . ARG A 1 85 ? 17.147 5.805 -22.624 1.00 62.97 85 ARG A CA 1
ATOM 691 C C . ARG A 1 85 ? 18.587 5.643 -22.185 1.00 62.97 85 ARG A C 1
ATOM 693 O O . ARG A 1 85 ? 18.847 5.580 -20.980 1.00 62.97 85 ARG A O 1
ATOM 700 N N . GLU A 1 86 ? 19.500 5.549 -23.150 1.00 67.62 86 GLU A N 1
ATOM 701 C CA . GLU A 1 86 ? 20.922 5.672 -22.870 1.00 67.62 86 GLU A CA 1
ATOM 702 C C . GLU A 1 86 ? 21.078 6.860 -21.932 1.00 67.62 86 GLU A C 1
ATOM 704 O O . GLU A 1 86 ? 20.612 7.968 -22.227 1.00 67.62 86 GLU A O 1
ATOM 709 N N . LYS A 1 87 ? 21.615 6.595 -20.738 1.00 64.69 87 LYS A N 1
ATOM 710 C CA . LYS A 1 87 ? 21.820 7.620 -19.724 1.00 64.69 87 LYS A CA 1
ATOM 711 C C . LYS A 1 87 ? 22.792 8.622 -20.331 1.00 64.69 87 LYS A C 1
ATOM 713 O O . LYS A 1 87 ? 24.000 8.418 -20.261 1.00 64.69 87 LYS A O 1
ATOM 718 N N . LYS A 1 88 ? 22.272 9.681 -20.957 1.00 72.44 88 LYS A N 1
ATOM 719 C CA . LYS A 1 88 ? 23.095 10.768 -21.474 1.00 72.44 88 LYS A CA 1
ATOM 720 C C . LYS A 1 88 ? 23.764 11.402 -20.269 1.00 72.44 88 LYS A C 1
ATOM 722 O O . LYS A 1 88 ? 23.123 12.073 -19.460 1.00 72.44 88 LYS A O 1
ATOM 727 N N . ARG A 1 89 ? 25.048 11.093 -20.107 1.00 76.56 89 ARG A N 1
ATOM 728 C CA . ARG A 1 89 ? 25.896 11.724 -19.108 1.00 76.56 89 ARG A CA 1
ATOM 729 C C . ARG A 1 89 ? 25.922 13.211 -19.432 1.00 76.56 89 ARG A C 1
ATOM 731 O O . ARG A 1 89 ? 25.977 13.588 -20.598 1.00 76.56 89 ARG A O 1
ATOM 738 N N . TRP A 1 90 ? 25.838 14.051 -18.407 1.00 81.12 90 TRP A N 1
ATOM 739 C CA . TRP A 1 90 ? 26.003 15.480 -18.619 1.00 81.12 90 TRP A CA 1
ATOM 740 C C . TRP A 1 90 ? 27.400 15.732 -19.192 1.00 81.12 90 TRP A C 1
ATOM 742 O O . TRP A 1 90 ? 28.400 15.335 -18.589 1.00 81.12 90 TRP A O 1
ATOM 752 N N . GLU A 1 91 ? 27.448 16.372 -20.352 1.00 80.38 91 GLU A N 1
ATOM 753 C CA . GLU A 1 91 ? 28.674 16.851 -20.975 1.00 80.38 91 GLU A CA 1
ATOM 754 C C . GLU A 1 91 ? 28.707 18.371 -20.890 1.00 80.38 91 GLU A C 1
ATOM 756 O O . GLU A 1 91 ? 27.673 19.046 -20.961 1.00 80.38 91 GLU A O 1
ATOM 761 N N . ARG A 1 92 ? 29.912 18.913 -20.709 1.00 79.62 92 ARG A N 1
ATOM 762 C CA . ARG A 1 92 ? 30.108 20.358 -20.694 1.00 79.62 92 ARG A CA 1
ATOM 763 C C . ARG A 1 92 ? 29.735 20.904 -22.081 1.00 79.62 92 ARG A C 1
ATOM 765 O O . ARG A 1 92 ? 30.300 20.419 -23.061 1.00 79.62 92 ARG A O 1
ATOM 772 N N . PRO A 1 93 ? 28.836 21.900 -22.180 1.00 83.38 93 PRO A N 1
ATOM 773 C CA . PRO A 1 93 ? 28.534 22.524 -23.460 1.00 83.38 93 PRO A CA 1
ATOM 774 C C . PRO A 1 93 ? 29.792 23.180 -24.065 1.00 83.38 93 PRO A C 1
ATOM 776 O O . PRO A 1 93 ? 30.706 23.547 -23.319 1.00 83.38 93 PRO A O 1
ATOM 779 N N . PRO A 1 94 ? 29.868 23.316 -25.402 1.00 85.12 94 PRO A N 1
ATOM 780 C CA . PRO A 1 94 ? 30.978 23.985 -26.081 1.00 85.12 94 PRO A CA 1
ATOM 781 C C . PRO A 1 94 ? 31.253 25.383 -25.511 1.00 85.12 94 PRO A C 1
ATOM 783 O O . PRO A 1 94 ? 30.343 26.027 -24.994 1.00 85.12 94 PRO A O 1
ATOM 786 N N . GLN A 1 95 ? 32.497 25.864 -25.625 1.00 78.75 95 GLN A N 1
ATOM 787 C CA . GLN A 1 95 ? 32.953 27.119 -24.996 1.00 78.75 95 GLN A CA 1
ATOM 788 C C . GLN A 1 95 ? 32.122 28.358 -25.377 1.00 78.75 95 GLN A C 1
ATOM 790 O O . GLN A 1 95 ? 32.099 29.329 -24.628 1.00 78.75 95 GLN A O 1
ATOM 795 N N . GLU A 1 96 ? 31.414 28.308 -26.504 1.00 85.81 96 GLU A N 1
ATOM 796 C CA . GLU A 1 96 ? 30.584 29.396 -27.029 1.00 85.81 96 GLU A CA 1
ATOM 797 C C . GLU A 1 96 ? 29.132 29.372 -26.513 1.00 85.81 96 GLU A C 1
ATOM 799 O O . GLU A 1 96 ? 28.352 30.271 -26.818 1.00 85.81 96 GLU A O 1
ATOM 804 N N . VAL A 1 97 ? 28.745 28.359 -25.726 1.00 81.94 97 VAL A N 1
ATOM 805 C CA . VAL A 1 97 ? 27.365 28.169 -25.258 1.00 81.94 97 VAL A CA 1
ATOM 806 C C . VAL A 1 97 ? 27.294 28.277 -23.737 1.00 81.94 97 VAL A C 1
ATOM 808 O O . VAL A 1 97 ? 27.719 27.384 -23.000 1.00 81.94 97 VAL A O 1
ATOM 811 N N . LEU A 1 98 ? 26.682 29.360 -23.254 1.00 80.06 98 LEU A N 1
ATOM 812 C CA . LEU A 1 98 ? 26.374 29.543 -21.838 1.00 80.06 98 LEU A CA 1
ATOM 813 C C . LEU A 1 98 ? 25.004 28.928 -21.517 1.00 80.06 98 LEU A C 1
ATOM 815 O O . LEU A 1 98 ? 23.982 29.354 -22.053 1.00 80.06 98 LEU A O 1
ATOM 819 N N . LYS A 1 99 ? 24.963 27.939 -20.616 1.00 76.12 99 LYS A N 1
ATOM 820 C CA . LYS A 1 99 ? 23.697 27.411 -20.090 1.00 76.12 99 LYS A CA 1
ATOM 821 C C . LYS A 1 99 ? 23.142 28.367 -19.034 1.00 76.12 99 LYS A C 1
ATOM 823 O O . LYS A 1 99 ? 23.757 28.538 -17.984 1.00 76.12 99 LYS A O 1
ATOM 828 N N . ILE A 1 100 ? 21.962 28.919 -19.290 1.00 72.69 100 ILE A N 1
ATOM 829 C CA . ILE A 1 100 ? 21.175 29.678 -18.313 1.00 72.69 100 ILE A CA 1
ATOM 830 C C . ILE A 1 100 ? 20.092 28.733 -17.771 1.00 72.69 100 ILE A C 1
ATOM 832 O O . ILE A 1 100 ? 19.488 27.996 -18.553 1.00 72.69 100 ILE A O 1
ATOM 836 N N . ASN A 1 101 ? 19.923 28.686 -16.446 1.00 61.03 101 ASN A N 1
ATOM 837 C CA . ASN A 1 101 ? 18.888 27.884 -15.777 1.00 61.03 101 ASN A CA 1
ATOM 838 C C . ASN A 1 101 ? 17.629 28.712 -15.535 1.00 61.03 101 ASN A C 1
ATOM 840 O O . ASN A 1 101 ? 17.790 29.916 -15.238 1.00 61.03 101 ASN A O 1
#

Secondary structure (DSSP, 8-state):
--S-HHHHHHHHT--SHHHHHHHHHTS-HHHHHHHHHHHHHHHHHHHHHHTTPPPPPHHHHHHHHHHHHHHHHHHHHHHHTS---------PPPTT-PPP-

Organism: Panicum virgatum (NCBI:txid38727)

Foldseek 3Di:
DLPCPVVCVVLVPDDDPVVSLVSLVPDDPLSSQLVVLLVVLVVVQVVCVVVVHDHDDPVVSSVVSNVVSVVVVVVVVVVVPPDPDPPPDDDDDPPVDDDDD

pLDDT: mean 83.95, std 11.58, range [53.72, 96.12]

Sequence (101 aa):
MLGLGEAREKLSNTFI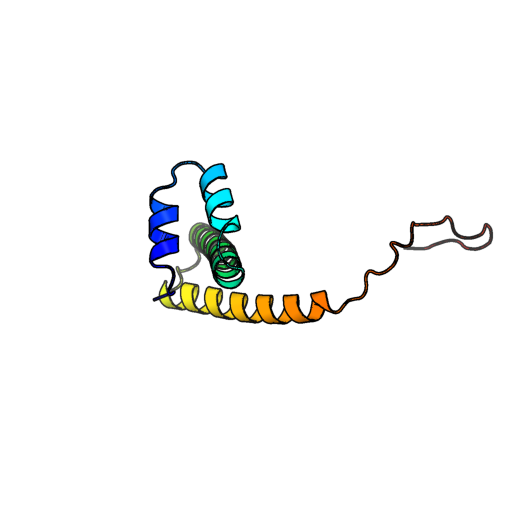ARDAVRTILEFDERNRLLAVTFMWHWWLERNRVRGGEQRMEPSHLAYIAQRNTDEFQAIGGVCAEVIPREKKRWERPPQEVLKIN

Radius of gyration: 20.41 Å; chains: 1; bounding box: 48×43×42 Å